Protein AF-A0A443RW90-F1 (afdb_monomer)

Secondary structure (DSSP, 8-state):
-HHHHHHHHHHHHH-TTT-----HHHHHHSHHHHHHHHHHHTT----HHHHHHHHHHHB--TT----TT----BGGGSTTHHHHHS-HHHHHHHHHHHHTT--SPPPS---

pLDDT: mean 83.35, std 16.16, range [32.88, 97.19]

Organism: NCBI:txid299467

InterPro domains:
  IPR000863 Sulfotransferase domain [PF00685] (10-99)
  IPR027417 P-loop containing nucleoside triphosphate hydrolase [G3DSA:3.40.50.300] (1-109)
  IPR027417 P-loop containing nucleoside triphosphate hydrolase [SSF52540] (5-101)
  IPR051135 Gal/GlcNAc/GalNAc Sulfotransferase [PTHR10704] (1-100)

Radius of gyration: 17.75 Å; Cα contacts (8 Å, |Δi|>4): 51; chains: 1; bounding box: 36×41×41 Å

Mean predicted aligned error: 8.23 Å

Sequence (111 aa):
MIEDFETFEEIKKQFPYNIFRVKYEPLALDTENYSRKLFKALNIPFSDEVKTFIKTHTSLENNTKLTPYSTTNNSKKIPSKWMQELTISNISEIQNSCKNYKRIDLPENIY

Foldseek 3Di:
DVVVVVVLVVVCVVVVLPDDDDDLQVCLQPVLVSVVVVCVSVVHDCDPVNVVVCCQAQCDDPPDDDDPPHSRYPSNCPVCVCVVVDDPVVVVVVVVVCVVVPDDDDPPDDD

Solvent-accessible surface area (backbone atoms only — not comparable to full-atom values): 6955 Å² total; per-residue (Å²): 109,67,65,58,49,52,51,47,55,55,51,34,71,79,33,69,84,82,56,79,92,80,60,65,59,64,35,31,68,39,44,69,64,45,48,50,53,48,29,57,72,70,75,42,87,81,48,70,66,56,53,49,50,51,50,69,31,35,61,49,62,95,83,65,85,75,55,99,84,55,84,58,38,46,38,60,56,55,80,58,41,63,74,75,74,48,54,71,69,56,52,51,51,54,53,56,63,52,56,81,64,74,81,72,88,72,84,91,77,82,131

Nearest PDB structures (foldseek):
  2z6v-assembly1_A  TM=4.432E-01  e=7.008E-01  Mycobacterium avium
  3ap3-assembly2_C  TM=5.388E-01  e=3.006E+00  Homo sapiens

Structure (mmCIF, N/CA/C/O backbone):
data_AF-A0A443RW90-F1
#
_entry.id   AF-A0A443RW90-F1
#
loop_
_atom_site.g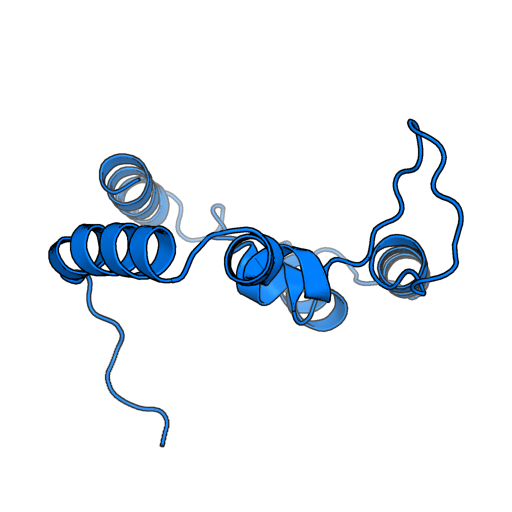roup_PDB
_atom_site.id
_atom_site.type_symbol
_atom_site.label_atom_id
_atom_site.label_alt_id
_atom_site.label_comp_id
_atom_site.label_asym_id
_atom_site.label_entity_id
_atom_site.label_seq_id
_atom_site.pdbx_PDB_ins_code
_atom_site.Cartn_x
_atom_site.Cartn_y
_atom_site.Cartn_z
_atom_site.occupancy
_atom_site.B_iso_or_equiv
_atom_site.auth_seq_id
_atom_site.auth_comp_id
_atom_site.auth_asym_id
_atom_site.auth_atom_id
_atom_site.pdbx_PDB_model_num
ATOM 1 N N . MET A 1 1 ? 8.979 -14.078 2.931 1.00 70.62 1 MET A N 1
ATOM 2 C CA . MET A 1 1 ? 7.623 -13.677 2.489 1.00 70.62 1 MET A CA 1
ATOM 3 C C . MET A 1 1 ? 6.527 -14.631 2.978 1.00 70.62 1 MET A C 1
ATOM 5 O O . MET A 1 1 ? 5.521 -14.107 3.440 1.00 70.62 1 MET A O 1
ATOM 9 N N . ILE A 1 2 ? 6.660 -15.977 2.905 1.00 81.25 2 ILE A N 1
ATOM 10 C CA . ILE A 1 2 ? 5.622 -16.894 3.464 1.00 81.25 2 ILE A CA 1
ATOM 11 C C . ILE A 1 2 ? 5.700 -16.807 4.970 1.00 81.25 2 ILE A C 1
ATOM 13 O O . ILE A 1 2 ? 4.722 -16.465 5.614 1.00 81.25 2 ILE A O 1
ATOM 17 N N . GLU A 1 3 ? 6.905 -17.009 5.488 1.00 86.88 3 GLU A N 1
ATOM 18 C CA . GLU A 1 3 ? 7.207 -16.935 6.911 1.00 86.88 3 GLU A CA 1
ATOM 19 C C . GLU A 1 3 ? 6.778 -15.587 7.506 1.00 86.88 3 GLU A C 1
ATOM 21 O O . GLU A 1 3 ? 6.141 -15.562 8.551 1.00 86.88 3 GLU A O 1
ATOM 26 N N . ASP A 1 4 ? 7.019 -14.463 6.814 1.00 86.81 4 ASP A N 1
ATOM 27 C CA . ASP A 1 4 ? 6.560 -13.136 7.264 1.00 86.81 4 ASP A CA 1
ATOM 28 C C . ASP A 1 4 ? 5.029 -13.041 7.331 1.00 86.81 4 ASP A C 1
ATOM 30 O O . ASP A 1 4 ? 4.475 -12.412 8.231 1.00 86.81 4 ASP A O 1
ATOM 34 N N . PHE A 1 5 ? 4.338 -13.650 6.363 1.00 86.75 5 PHE A N 1
ATOM 35 C CA . PHE A 1 5 ? 2.881 -13.693 6.327 1.00 86.75 5 PHE A CA 1
ATOM 36 C C . PHE A 1 5 ? 2.328 -14.585 7.441 1.00 86.75 5 PHE A C 1
ATOM 38 O O . PHE A 1 5 ? 1.433 -14.161 8.163 1.00 86.75 5 PHE A O 1
ATOM 45 N N . GLU A 1 6 ? 2.872 -15.786 7.614 1.00 90.00 6 GLU A N 1
ATOM 46 C CA . GLU A 1 6 ? 2.486 -16.716 8.678 1.00 90.00 6 GLU A CA 1
ATOM 47 C C . GLU A 1 6 ? 2.724 -16.095 10.054 1.00 90.00 6 GLU A C 1
ATOM 49 O O . GLU A 1 6 ? 1.809 -16.046 10.876 1.00 90.00 6 GLU A O 1
ATOM 54 N N . THR A 1 7 ? 3.901 -15.499 10.251 1.00 92.88 7 THR A N 1
ATOM 55 C CA . THR A 1 7 ? 4.243 -14.740 11.457 1.00 92.88 7 THR A CA 1
ATOM 56 C C . THR A 1 7 ? 3.237 -13.615 11.682 1.00 92.88 7 THR A C 1
ATOM 58 O O . THR A 1 7 ? 2.712 -13.458 12.782 1.00 92.88 7 THR A O 1
ATOM 61 N N . PHE A 1 8 ? 2.895 -12.843 10.646 1.00 91.12 8 PHE A N 1
ATOM 62 C CA . PHE A 1 8 ? 1.873 -11.807 10.761 1.00 91.12 8 PHE A CA 1
ATOM 63 C C . PHE A 1 8 ? 0.521 -12.378 11.217 1.00 91.12 8 PHE A C 1
ATOM 65 O O . PHE A 1 8 ? -0.104 -11.805 12.109 1.00 91.12 8 PHE A O 1
ATOM 72 N N . GLU A 1 9 ? 0.064 -13.488 10.635 1.00 91.81 9 GLU A N 1
ATOM 73 C CA . GLU A 1 9 ? -1.213 -14.114 10.993 1.00 91.81 9 GLU A CA 1
ATOM 74 C C . GLU A 1 9 ? -1.203 -14.644 12.439 1.00 91.81 9 GLU A C 1
ATOM 76 O O . GLU A 1 9 ? -2.200 -14.520 13.153 1.00 91.81 9 GLU A O 1
ATOM 81 N N . GLU A 1 10 ? -0.075 -15.169 12.921 1.00 94.06 10 GLU A N 1
ATOM 82 C CA . GLU A 1 10 ? 0.092 -15.577 14.321 1.00 94.06 10 GLU A CA 1
ATOM 83 C C . GLU A 1 10 ? 0.030 -14.393 15.285 1.00 94.06 10 GLU A C 1
ATOM 85 O O . GLU A 1 10 ? -0.725 -14.423 16.263 1.00 94.06 10 GLU A O 1
ATOM 90 N N . ILE A 1 11 ? 0.768 -13.319 15.000 1.00 94.38 11 ILE A N 1
ATOM 91 C CA . ILE A 1 11 ? 0.765 -12.135 15.860 1.00 94.38 11 ILE A CA 1
ATOM 92 C C . ILE A 1 11 ? -0.618 -11.455 15.801 1.00 94.38 11 ILE A C 1
ATOM 94 O O . ILE A 1 11 ? -1.129 -10.984 16.819 1.00 94.38 11 ILE A O 1
ATOM 98 N N . LYS A 1 12 ? -1.299 -11.473 14.649 1.00 93.31 12 LYS A N 1
ATOM 99 C CA . LYS A 1 12 ? -2.662 -10.941 14.498 1.00 93.31 12 LYS A CA 1
ATOM 100 C C . LYS A 1 12 ? -3.683 -11.675 15.371 1.00 93.31 12 LYS A C 1
ATOM 102 O O . LYS A 1 12 ? -4.586 -11.020 15.891 1.00 93.31 12 LYS A O 1
ATOM 107 N N . LYS A 1 13 ? -3.542 -12.992 15.572 1.00 93.81 13 LYS A N 1
ATOM 108 C CA . LYS A 1 13 ? -4.391 -13.763 16.503 1.00 93.81 13 LYS A CA 1
ATOM 109 C C . LYS A 1 13 ? -4.208 -13.310 17.952 1.00 93.81 13 LYS A C 1
ATOM 111 O O . LYS A 1 13 ? -5.185 -13.250 18.691 1.00 93.81 13 LYS A O 1
ATOM 116 N N . GLN A 1 14 ? -2.980 -12.972 18.344 1.00 95.00 14 GLN A N 1
ATOM 117 C CA . GLN A 1 14 ? -2.664 -12.502 19.698 1.00 95.00 14 GLN A CA 1
ATOM 118 C C . GLN A 1 14 ? -3.077 -11.039 19.917 1.00 95.00 14 GLN A C 1
ATOM 120 O O . GLN A 1 14 ? -3.534 -10.675 20.998 1.00 95.00 14 GLN A O 1
ATOM 125 N N . PHE A 1 15 ? -2.966 -10.206 18.878 1.00 92.62 15 PHE A N 1
ATOM 126 C CA . PHE A 1 15 ? -3.217 -8.765 18.935 1.00 92.62 15 PHE A CA 1
ATOM 127 C C . PHE A 1 15 ? -4.202 -8.315 17.839 1.00 92.62 15 PHE A C 1
ATOM 129 O O . PHE A 1 15 ? -3.835 -7.575 16.916 1.00 92.62 15 PHE A O 1
ATOM 136 N N . PRO A 1 16 ? -5.483 -8.719 17.928 1.00 87.75 16 PRO A N 1
ATOM 137 C CA . PRO A 1 16 ? -6.456 -8.513 16.857 1.00 87.75 16 PRO A CA 1
ATOM 138 C C . PRO A 1 16 ? -6.730 -7.038 16.542 1.00 87.75 16 PRO A C 1
ATOM 140 O O . PRO A 1 16 ? -7.073 -6.724 15.402 1.00 87.75 16 PRO A O 1
ATOM 143 N N . TYR A 1 17 ? -6.527 -6.122 17.491 1.00 87.12 17 TYR A N 1
ATOM 144 C CA . TYR A 1 17 ? -6.823 -4.692 17.323 1.00 87.12 17 TYR A CA 1
ATOM 145 C C . TYR A 1 17 ? -5.584 -3.796 17.205 1.00 87.12 17 TYR A C 1
ATOM 147 O O . TYR A 1 17 ? -5.711 -2.640 16.817 1.00 87.12 17 TYR A O 1
ATOM 155 N N . ASN A 1 18 ? -4.389 -4.315 17.495 1.00 86.88 18 ASN A N 1
ATOM 156 C CA . ASN A 1 18 ? -3.159 -3.514 17.570 1.00 86.88 18 ASN A CA 1
ATOM 157 C C . ASN A 1 18 ? -2.233 -3.735 16.368 1.00 86.88 18 ASN A C 1
ATOM 159 O O . ASN A 1 18 ? -1.164 -3.136 16.290 1.00 86.88 18 ASN A O 1
ATOM 163 N N . ILE A 1 19 ? -2.642 -4.595 15.434 1.00 90.62 19 ILE A N 1
ATOM 164 C CA . ILE A 1 19 ? -1.856 -4.957 14.258 1.00 90.62 19 ILE A CA 1
ATOM 165 C C . ILE A 1 19 ? -2.659 -4.731 12.991 1.00 90.62 19 ILE A C 1
ATOM 167 O O . ILE A 1 19 ? -3.784 -5.217 12.837 1.00 90.62 19 ILE A O 1
ATOM 171 N N . PHE A 1 20 ? -2.038 -4.032 12.046 1.00 88.44 20 PHE A N 1
ATOM 172 C CA . PHE A 1 20 ? -2.643 -3.648 10.781 1.00 88.44 20 PHE A CA 1
ATOM 173 C C . PHE A 1 20 ? -1.776 -4.137 9.630 1.00 88.44 20 PHE A C 1
ATOM 175 O O . PHE A 1 20 ? -0.581 -3.857 9.575 1.00 88.44 20 PHE A O 1
ATOM 182 N N . ARG A 1 21 ? -2.391 -4.847 8.681 1.00 89.56 21 ARG A N 1
ATOM 183 C CA . ARG A 1 21 ? -1.726 -5.213 7.430 1.00 89.56 21 ARG A CA 1
ATOM 184 C C . ARG A 1 21 ? -1.860 -4.068 6.441 1.00 89.56 21 ARG A C 1
ATOM 186 O O . ARG A 1 21 ? -2.975 -3.714 6.051 1.00 89.56 21 ARG A O 1
ATOM 193 N N . VAL A 1 22 ? -0.736 -3.536 5.984 1.00 91.25 22 VAL A N 1
ATOM 194 C CA . VAL A 1 22 ? -0.699 -2.548 4.905 1.00 91.25 22 VAL A CA 1
ATOM 195 C C . VAL A 1 22 ? -0.120 -3.214 3.668 1.00 91.25 22 VAL A C 1
ATOM 197 O O . VAL A 1 22 ? 1.010 -3.688 3.693 1.00 91.25 22 VAL A O 1
ATOM 200 N N . LYS A 1 23 ? -0.908 -3.281 2.591 1.00 90.38 23 LYS A N 1
ATOM 201 C CA . LYS A 1 23 ? -0.421 -3.746 1.290 1.00 90.38 23 LYS A CA 1
ATOM 202 C C . LYS A 1 23 ? 0.065 -2.543 0.493 1.00 90.38 23 LYS A C 1
ATOM 204 O O . LYS A 1 23 ? -0.669 -1.561 0.366 1.00 90.38 23 LYS A O 1
ATOM 209 N N . TYR A 1 24 ? 1.281 -2.630 -0.033 1.00 90.69 24 TYR A N 1
ATOM 210 C CA . TYR A 1 24 ? 1.903 -1.528 -0.757 1.00 90.69 24 TYR A CA 1
ATOM 211 C C . TYR A 1 24 ? 1.141 -1.181 -2.040 1.00 90.69 24 TYR A C 1
ATOM 213 O O . TYR A 1 24 ? 0.873 -0.013 -2.290 1.00 90.69 24 TYR A O 1
ATOM 221 N N . GLU A 1 25 ? 0.730 -2.173 -2.828 1.00 90.50 25 GLU A N 1
ATOM 222 C CA . GLU A 1 25 ? 0.139 -1.954 -4.149 1.00 90.50 25 GLU A CA 1
ATOM 223 C C . GLU A 1 25 ? -1.223 -1.248 -4.066 1.00 90.50 25 GLU A C 1
ATOM 225 O O . GLU A 1 25 ? -1.387 -0.220 -4.724 1.00 90.50 25 GLU A O 1
ATOM 230 N N . PRO A 1 26 ? -2.187 -1.684 -3.226 1.00 91.00 26 PRO A N 1
ATOM 231 C CA . PRO A 1 26 ? -3.435 -0.944 -3.050 1.00 91.00 26 PRO A CA 1
ATOM 232 C C . PRO A 1 26 ? -3.223 0.463 -2.471 1.00 91.00 26 PRO A C 1
ATOM 234 O O . PRO A 1 26 ? -3.914 1.394 -2.880 1.00 91.00 26 PRO A O 1
ATOM 237 N N . LEU A 1 27 ? -2.260 0.639 -1.555 1.00 93.44 27 LEU A N 1
ATOM 238 C CA . LEU A 1 27 ? -1.904 1.953 -1.011 1.00 93.44 27 LEU A CA 1
ATOM 239 C C . LEU A 1 27 ? -1.324 2.873 -2.094 1.00 93.44 27 LEU A C 1
ATOM 241 O O . LEU A 1 27 ? -1.645 4.055 -2.144 1.00 93.44 27 LEU A O 1
ATOM 245 N N . ALA A 1 28 ? -0.473 2.353 -2.970 1.00 92.00 28 ALA A N 1
ATOM 246 C CA . ALA A 1 28 ? 0.151 3.124 -4.034 1.00 92.00 28 ALA A CA 1
ATOM 247 C C . ALA A 1 28 ? -0.844 3.496 -5.151 1.00 92.00 28 ALA A C 1
ATOM 249 O O . ALA A 1 28 ? -0.744 4.584 -5.718 1.00 92.00 28 ALA A O 1
ATOM 250 N N . LEU A 1 29 ? -1.819 2.626 -5.444 1.00 91.50 29 LEU A N 1
ATOM 251 C CA . LEU A 1 29 ? -2.849 2.853 -6.466 1.00 91.50 29 LEU A CA 1
ATOM 252 C C . LEU A 1 29 ? -3.935 3.846 -6.021 1.00 91.50 29 LEU A C 1
ATOM 254 O O . LEU A 1 29 ? -4.381 4.665 -6.829 1.00 91.50 29 LEU A O 1
ATOM 258 N N . ASP A 1 30 ? -4.339 3.803 -4.748 1.00 92.69 30 ASP A N 1
ATOM 259 C CA . ASP A 1 30 ? -5.374 4.674 -4.180 1.00 92.69 30 ASP A CA 1
ATOM 260 C C . ASP A 1 30 ? -4.973 5.200 -2.792 1.00 92.69 30 ASP A C 1
ATOM 262 O O . ASP A 1 30 ? -5.528 4.837 -1.749 1.00 92.69 30 ASP A O 1
ATOM 266 N N . THR A 1 31 ? -3.952 6.058 -2.784 1.00 93.12 31 THR A N 1
ATOM 267 C CA . THR A 1 31 ? -3.291 6.498 -1.552 1.00 93.12 31 THR A CA 1
ATOM 268 C C . THR A 1 31 ? -4.210 7.260 -0.612 1.00 93.12 31 THR A C 1
ATOM 270 O O . THR A 1 31 ? -4.160 7.016 0.592 1.00 93.12 31 THR A O 1
ATOM 273 N N . GLU A 1 32 ? -5.080 8.136 -1.121 1.00 93.69 32 GLU A N 1
ATOM 274 C CA . GLU A 1 32 ? -5.989 8.911 -0.268 1.00 93.69 32 GLU A CA 1
ATOM 275 C C . GLU A 1 32 ? -6.982 7.990 0.451 1.00 93.69 32 GLU A C 1
ATOM 277 O O . GLU A 1 32 ? -7.081 8.029 1.680 1.00 93.69 32 GLU A O 1
ATOM 282 N N . ASN A 1 33 ? -7.691 7.127 -0.285 1.00 95.31 33 ASN A N 1
ATOM 283 C CA . ASN A 1 33 ? -8.714 6.276 0.318 1.00 95.31 33 ASN A CA 1
ATOM 284 C C . ASN A 1 33 ? -8.107 5.197 1.212 1.00 95.31 33 ASN A C 1
ATOM 286 O O . ASN A 1 33 ? -8.661 4.903 2.275 1.00 95.31 33 ASN A O 1
ATOM 290 N N . TYR A 1 34 ? -6.971 4.613 0.820 1.00 95.75 34 TYR A N 1
ATOM 291 C CA . TYR A 1 34 ? -6.286 3.634 1.659 1.00 95.75 34 TYR A CA 1
ATOM 292 C C . TYR A 1 34 ? -5.788 4.279 2.959 1.00 95.75 34 TYR A C 1
ATOM 294 O O . TYR A 1 34 ? -6.022 3.739 4.042 1.00 95.75 34 TYR A O 1
ATOM 302 N N . SER A 1 35 ? -5.188 5.471 2.878 1.00 95.19 35 SER A N 1
ATOM 303 C CA . SER A 1 35 ? -4.743 6.217 4.062 1.00 95.19 35 SER A CA 1
ATOM 304 C C . SER A 1 35 ? -5.916 6.591 4.960 1.00 95.19 35 SER A C 1
ATOM 306 O O . SER A 1 35 ? -5.844 6.395 6.167 1.00 95.19 35 SER A O 1
ATOM 308 N N . ARG A 1 36 ? -7.047 7.026 4.397 1.00 96.25 36 ARG A N 1
ATOM 309 C CA . ARG A 1 36 ? -8.269 7.312 5.162 1.00 96.25 36 ARG A CA 1
ATOM 310 C C . ARG A 1 36 ? -8.763 6.094 5.947 1.00 96.25 36 ARG A C 1
ATOM 312 O O . ARG A 1 36 ? -9.132 6.225 7.113 1.00 96.25 36 ARG A O 1
ATOM 319 N N . LYS A 1 37 ? -8.746 4.904 5.333 1.00 95.19 37 LYS A N 1
ATOM 320 C CA . LYS A 1 37 ? -9.092 3.642 6.011 1.00 95.19 37 LYS A CA 1
ATOM 321 C C . LYS A 1 37 ? -8.110 3.324 7.140 1.00 95.19 37 LYS A C 1
ATOM 323 O O . LYS A 1 37 ? -8.552 2.926 8.213 1.00 95.19 37 LYS A O 1
ATOM 328 N N . LEU A 1 38 ? -6.811 3.531 6.916 1.00 94.62 38 LEU A N 1
ATOM 329 C CA . LEU A 1 38 ? -5.775 3.309 7.927 1.00 94.62 38 LEU A CA 1
ATOM 330 C C . LEU A 1 38 ? -5.912 4.275 9.112 1.00 94.62 38 LEU A C 1
ATOM 332 O O . LEU A 1 38 ? -5.915 3.831 10.253 1.00 94.62 38 LEU A O 1
ATOM 336 N N . PHE A 1 39 ? -6.105 5.569 8.857 1.00 95.94 39 PHE A N 1
ATOM 337 C CA . PHE A 1 39 ? -6.332 6.578 9.897 1.00 95.94 39 PHE A CA 1
ATOM 338 C C . PHE A 1 39 ? -7.559 6.241 10.745 1.00 95.94 39 PHE A C 1
ATOM 340 O O . PHE A 1 39 ? -7.483 6.252 11.971 1.00 95.94 39 PHE A O 1
ATOM 347 N N . LYS A 1 40 ? -8.663 5.837 10.101 1.00 94.50 40 LYS A N 1
ATOM 348 C CA . LYS A 1 40 ? -9.859 5.352 10.801 1.00 94.50 40 LYS A CA 1
ATOM 349 C C . LYS A 1 40 ? -9.554 4.133 11.676 1.00 94.50 40 LYS A C 1
ATOM 351 O O . LYS A 1 40 ? -10.020 4.073 12.807 1.00 94.50 40 LYS A O 1
ATOM 356 N N . ALA A 1 41 ? -8.783 3.175 11.165 1.00 91.31 41 ALA A N 1
ATOM 357 C CA . ALA A 1 41 ? -8.416 1.966 11.898 1.00 91.31 41 ALA A CA 1
ATOM 358 C C . ALA A 1 41 ? -7.511 2.259 13.112 1.00 91.31 41 ALA A C 1
ATOM 360 O O . ALA A 1 41 ? -7.623 1.586 14.131 1.00 91.31 41 ALA A O 1
ATOM 361 N N . LEU A 1 42 ? -6.672 3.293 13.017 1.00 92.69 42 LEU A N 1
ATOM 362 C CA . LEU A 1 42 ? -5.806 3.781 14.095 1.00 92.69 42 LEU A CA 1
ATOM 363 C C . LEU A 1 42 ? -6.503 4.760 15.054 1.00 92.69 42 LEU A C 1
ATOM 365 O O . LEU A 1 42 ? -5.879 5.220 16.005 1.00 92.69 42 LEU A O 1
ATOM 369 N N . ASN A 1 43 ? -7.774 5.092 14.810 1.00 93.50 43 ASN A N 1
ATOM 370 C CA . ASN A 1 43 ? -8.518 6.116 15.545 1.00 93.50 43 ASN A CA 1
ATOM 371 C C . ASN A 1 43 ? -7.831 7.502 15.535 1.00 93.50 43 ASN A C 1
ATOM 373 O O . ASN A 1 43 ? -7.846 8.231 16.526 1.00 93.50 43 ASN A O 1
ATOM 377 N N . ILE A 1 44 ? -7.222 7.862 14.400 1.00 95.25 44 ILE A N 1
ATOM 378 C CA . ILE A 1 44 ? -6.567 9.156 14.168 1.00 95.25 44 ILE A CA 1
ATOM 379 C C . ILE A 1 44 ? -7.444 9.984 13.214 1.00 95.25 44 ILE A C 1
ATOM 381 O O . ILE A 1 44 ? -7.894 9.457 12.190 1.00 95.25 44 ILE A O 1
ATOM 385 N N . PRO A 1 45 ? -7.696 11.277 13.494 1.00 96.75 45 PRO A N 1
ATOM 386 C CA . PRO A 1 45 ? -8.464 12.129 12.592 1.00 96.75 45 PRO A CA 1
ATOM 387 C C . PRO A 1 45 ? -7.740 12.317 11.253 1.00 96.75 45 PRO A C 1
ATOM 389 O O . PRO A 1 45 ? -6.552 12.632 11.204 1.00 96.75 45 PRO A O 1
ATOM 392 N N . PHE A 1 46 ? -8.471 12.146 10.151 1.00 97.12 46 PHE A N 1
ATOM 393 C CA . PHE A 1 46 ? -7.967 12.408 8.803 1.00 97.12 46 PHE A CA 1
ATOM 394 C C . PHE A 1 46 ? -8.322 13.842 8.400 1.00 97.12 46 PHE A C 1
ATOM 396 O O . PHE A 1 46 ? -9.437 14.092 7.938 1.00 97.12 46 PHE A O 1
ATOM 403 N N . SER A 1 47 ? -7.398 14.775 8.626 1.00 97.19 47 SER A N 1
ATOM 404 C CA . SER A 1 47 ? -7.613 16.202 8.374 1.00 97.19 47 SER A CA 1
ATOM 405 C C . SER A 1 47 ? -7.390 16.597 6.908 1.00 97.19 47 SER A C 1
ATOM 407 O O . SER A 1 47 ? -6.848 15.829 6.102 1.00 97.19 47 SER A O 1
ATOM 409 N N . ASP A 1 48 ? -7.791 17.817 6.553 1.00 96.94 48 ASP A N 1
ATOM 410 C CA . ASP A 1 48 ? -7.586 18.360 5.208 1.00 96.94 48 ASP A CA 1
ATOM 411 C C . ASP A 1 48 ? -6.104 18.630 4.905 1.00 96.94 48 ASP A C 1
ATOM 413 O O . ASP A 1 48 ? -5.671 18.503 3.755 1.00 96.94 48 ASP A O 1
ATOM 417 N N . GLU A 1 49 ? -5.288 18.912 5.924 1.00 96.00 49 GLU A N 1
ATOM 418 C CA . GLU A 1 49 ? -3.834 19.036 5.792 1.00 96.00 49 GLU A CA 1
ATOM 419 C C . GLU A 1 49 ? -3.211 17.692 5.409 1.00 96.00 49 GLU A C 1
ATOM 421 O O . GLU A 1 49 ? -2.386 17.636 4.497 1.00 96.00 49 GLU A O 1
ATOM 426 N N . VAL A 1 50 ? -3.654 16.593 6.034 1.00 95.31 50 VAL A N 1
ATOM 427 C CA . VAL A 1 50 ? -3.210 15.232 5.687 1.00 95.31 50 VAL A CA 1
ATOM 428 C C . VAL A 1 50 ? -3.606 14.893 4.253 1.00 95.31 50 VAL A C 1
ATOM 430 O O . VAL A 1 50 ? -2.779 14.406 3.479 1.00 95.31 50 VAL A O 1
ATOM 433 N N . LYS A 1 51 ? -4.853 15.189 3.867 1.00 94.88 51 LYS A N 1
ATOM 434 C CA . LYS A 1 51 ? -5.325 15.002 2.489 1.00 94.88 51 LYS A CA 1
ATOM 435 C C . LYS A 1 51 ? -4.450 15.761 1.492 1.00 94.88 51 LYS A C 1
ATOM 437 O O . LYS A 1 51 ? -4.020 15.200 0.481 1.00 94.88 51 LYS A O 1
ATOM 442 N N . THR A 1 52 ? -4.178 17.028 1.786 1.00 93.50 52 THR A N 1
ATOM 443 C CA . THR A 1 52 ? -3.361 17.902 0.941 1.00 93.50 52 THR A CA 1
ATOM 444 C C . THR A 1 52 ? -1.936 17.376 0.837 1.00 93.50 52 THR A C 1
ATOM 446 O O . THR A 1 52 ? -1.414 17.275 -0.270 1.00 93.50 52 THR A O 1
ATOM 449 N N . PHE A 1 53 ? -1.335 16.973 1.957 1.00 91.94 53 PHE A N 1
ATOM 450 C CA . PHE A 1 53 ? 0.005 16.397 2.001 1.00 91.94 53 PHE A CA 1
ATOM 451 C C . PHE A 1 53 ? 0.112 15.130 1.148 1.00 91.94 53 PHE A C 1
ATOM 453 O O . PHE A 1 53 ? 0.990 15.039 0.290 1.00 91.94 53 PHE A O 1
ATOM 460 N N . ILE A 1 54 ? -0.818 14.183 1.318 1.00 92.25 54 ILE A N 1
ATOM 461 C CA . ILE A 1 54 ? -0.856 12.953 0.515 1.00 92.25 54 ILE A CA 1
ATOM 462 C C . ILE A 1 54 ? -0.934 13.302 -0.970 1.00 92.25 54 ILE A C 1
ATOM 464 O O . ILE A 1 54 ? -0.146 12.788 -1.763 1.00 92.25 54 ILE A O 1
ATOM 468 N N . LYS A 1 55 ? -1.842 14.201 -1.359 1.00 89.88 55 LYS A N 1
ATOM 469 C CA . LYS A 1 55 ? -2.019 14.584 -2.762 1.00 89.88 55 LYS A CA 1
ATOM 470 C C . LYS A 1 55 ? -0.751 15.212 -3.350 1.00 89.88 55 LYS A C 1
ATOM 472 O O . LYS A 1 55 ? -0.329 14.809 -4.431 1.00 89.88 55 LYS A O 1
ATOM 477 N N . THR A 1 56 ? -0.131 16.160 -2.648 1.00 88.69 56 THR A N 1
ATOM 478 C CA . THR A 1 56 ? 1.053 16.885 -3.142 1.00 88.69 56 THR A CA 1
ATOM 479 C C . THR A 1 56 ? 2.314 16.023 -3.184 1.00 88.69 56 THR A C 1
ATOM 481 O O . THR A 1 56 ? 3.176 16.270 -4.022 1.00 88.69 56 THR A O 1
ATOM 484 N N . HIS A 1 57 ? 2.412 14.987 -2.344 1.00 88.75 57 HIS A N 1
ATOM 485 C CA . HIS A 1 57 ? 3.615 14.155 -2.245 1.00 88.75 57 HIS A CA 1
ATOM 486 C C . HIS A 1 57 ? 3.522 12.802 -2.957 1.00 88.75 57 HIS A C 1
ATOM 488 O O . HIS A 1 57 ? 4.550 12.156 -3.137 1.00 88.75 57 HIS A O 1
ATOM 494 N N . THR A 1 58 ? 2.338 12.359 -3.392 1.00 89.19 58 THR A N 1
ATOM 495 C CA . THR A 1 58 ? 2.171 11.026 -4.021 1.00 89.19 58 THR A CA 1
ATOM 496 C C . THR A 1 58 ? 1.642 11.052 -5.452 1.00 89.19 58 THR A C 1
ATOM 498 O O . THR A 1 58 ? 1.614 10.016 -6.120 1.00 89.19 58 THR A O 1
ATOM 501 N N . SER A 1 59 ? 1.243 12.229 -5.943 1.00 84.12 59 SER A N 1
ATOM 502 C CA . SER A 1 59 ? 0.678 12.424 -7.284 1.00 84.12 59 SER A CA 1
ATOM 503 C C . SER A 1 59 ? 1.514 13.379 -8.139 1.00 84.12 59 SER A C 1
ATOM 505 O O . SER A 1 59 ? 0.963 14.266 -8.785 1.00 84.12 59 SER A O 1
ATOM 507 N N . LEU A 1 60 ? 2.841 13.215 -8.149 1.00 80.25 60 LEU A N 1
ATOM 508 C CA . LEU A 1 60 ? 3.697 14.011 -9.033 1.00 80.25 60 LEU A CA 1
ATOM 509 C C . LEU A 1 60 ? 3.338 13.837 -10.509 1.00 80.25 60 LEU A C 1
ATOM 511 O O . LEU A 1 60 ? 3.137 12.722 -11.007 1.00 80.25 60 LEU A O 1
ATOM 515 N N . GLU A 1 61 ? 3.362 14.955 -11.222 1.00 71.31 61 GLU A N 1
ATOM 516 C CA . GLU A 1 61 ? 3.283 14.976 -12.673 1.00 71.31 61 GLU A CA 1
ATOM 517 C C . GLU A 1 61 ? 4.611 14.530 -13.299 1.00 71.31 61 GLU A C 1
ATOM 519 O O . GLU A 1 61 ? 5.689 14.669 -12.723 1.00 71.31 61 GLU A O 1
ATOM 524 N N . ASN A 1 62 ? 4.544 13.994 -14.518 1.00 60.88 62 ASN A N 1
ATOM 525 C CA . ASN A 1 62 ? 5.690 13.353 -15.179 1.00 60.88 62 ASN A CA 1
ATOM 526 C C . ASN A 1 62 ? 6.864 14.301 -15.473 1.00 60.88 62 ASN A C 1
ATOM 528 O O . ASN A 1 62 ? 7.966 13.831 -15.735 1.00 60.88 62 ASN A O 1
ATOM 532 N N . ASN A 1 63 ? 6.630 15.614 -15.438 1.00 61.34 63 ASN A N 1
ATOM 533 C CA . ASN A 1 63 ? 7.602 16.635 -15.825 1.00 61.34 63 ASN A CA 1
ATOM 534 C C . ASN A 1 63 ? 8.241 17.343 -14.620 1.00 61.34 63 ASN A C 1
ATOM 536 O O . ASN A 1 63 ? 9.003 18.295 -14.796 1.00 61.34 63 ASN A O 1
ATOM 540 N N . THR A 1 64 ? 7.942 16.914 -13.390 1.00 67.31 64 THR A N 1
ATOM 541 C CA . THR A 1 64 ? 8.541 17.512 -12.197 1.00 67.31 64 THR A CA 1
ATOM 542 C C . THR A 1 64 ? 9.968 16.992 -12.015 1.00 67.31 64 THR A C 1
ATOM 544 O O . THR A 1 64 ? 10.184 15.801 -11.801 1.00 67.31 64 THR A O 1
ATOM 547 N N . LYS A 1 65 ? 10.965 17.886 -12.089 1.00 64.88 65 LYS A N 1
ATOM 548 C CA . LYS A 1 65 ? 12.358 17.544 -11.765 1.00 64.88 65 LYS A CA 1
ATOM 549 C C . LYS A 1 65 ? 12.464 17.210 -10.280 1.00 64.88 65 LYS A C 1
ATOM 551 O O . LYS A 1 65 ? 12.375 18.093 -9.431 1.00 64.88 65 LYS A O 1
ATOM 556 N N . LEU A 1 66 ? 12.674 15.934 -9.989 1.00 69.06 66 LEU A N 1
ATOM 557 C CA . LEU A 1 66 ? 12.977 15.460 -8.649 1.00 69.06 66 LEU A CA 1
ATOM 558 C C . LEU A 1 66 ? 14.424 15.800 -8.297 1.00 69.06 66 LEU A C 1
ATOM 560 O O . LEU A 1 66 ? 15.347 15.494 -9.052 1.00 69.06 66 LEU A O 1
ATOM 564 N N . THR A 1 67 ? 14.623 16.421 -7.140 1.00 75.25 67 THR A N 1
ATOM 565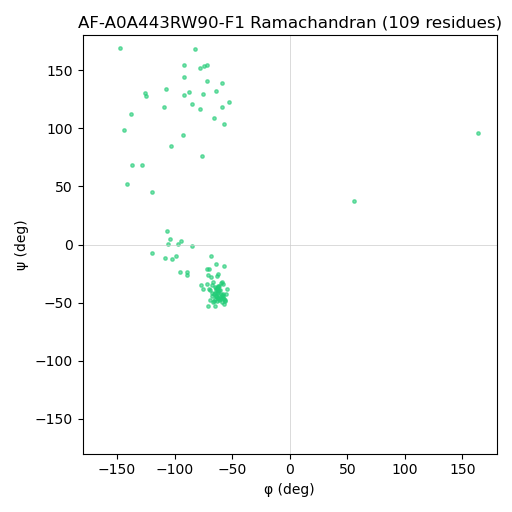 C CA . THR A 1 67 ? 15.943 16.451 -6.511 1.00 75.25 67 THR A CA 1
ATOM 566 C C . THR A 1 67 ? 16.192 15.096 -5.834 1.00 75.25 67 THR A C 1
ATOM 568 O O . THR A 1 67 ? 15.231 14.452 -5.403 1.00 75.25 67 THR A O 1
ATOM 571 N N . PRO A 1 68 ? 17.453 14.645 -5.688 1.00 74.69 68 PRO A N 1
ATOM 572 C CA . PRO A 1 68 ? 17.774 13.375 -5.022 1.00 74.69 68 PRO A CA 1
ATOM 573 C C . PRO A 1 68 ? 17.250 13.258 -3.581 1.00 74.69 68 PRO A C 1
ATOM 575 O O . PRO A 1 68 ? 17.149 12.158 -3.052 1.00 74.69 68 PRO A O 1
ATOM 578 N N . TYR A 1 69 ? 16.915 14.389 -2.956 1.00 77.94 69 TYR A N 1
ATOM 579 C CA . TYR A 1 69 ? 16.438 14.491 -1.575 1.00 77.94 69 TYR A CA 1
ATOM 580 C C . TYR A 1 69 ? 14.938 14.800 -1.477 1.00 77.94 69 TYR A C 1
ATOM 582 O O . TYR A 1 69 ? 14.451 15.178 -0.413 1.00 77.94 69 TYR A O 1
ATOM 590 N N . SER A 1 70 ? 14.203 14.697 -2.585 1.00 77.19 70 SER A N 1
ATOM 591 C CA . SER A 1 70 ? 12.765 14.944 -2.592 1.00 77.19 70 SER A CA 1
ATOM 592 C C . SER A 1 70 ? 12.000 13.816 -1.899 1.00 77.19 70 SER A C 1
ATOM 594 O O . SER A 1 70 ? 12.290 12.638 -2.094 1.00 77.19 70 SER A O 1
ATOM 596 N N . THR A 1 71 ? 10.967 14.176 -1.140 1.00 74.19 71 THR A N 1
ATOM 597 C CA . THR A 1 71 ? 10.001 13.239 -0.541 1.00 74.19 71 THR A CA 1
ATOM 598 C C . THR A 1 71 ? 8.755 13.043 -1.408 1.00 74.19 71 THR A C 1
ATOM 600 O O . THR A 1 71 ? 7.826 12.341 -1.010 1.00 74.19 71 THR A O 1
ATOM 603 N N . THR A 1 72 ? 8.709 13.668 -2.586 1.00 80.94 72 THR A N 1
ATOM 604 C CA . THR A 1 72 ? 7.586 13.570 -3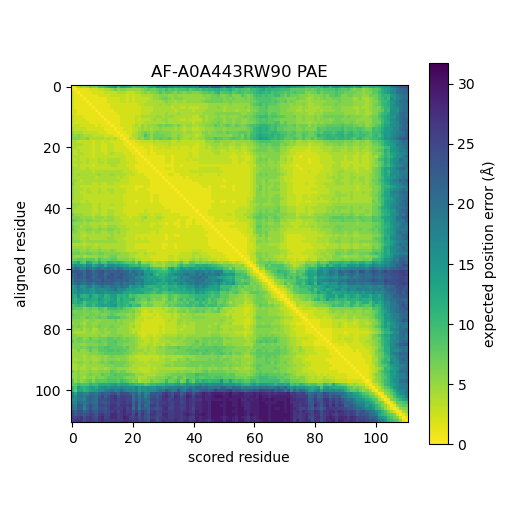.522 1.00 80.94 72 THR A CA 1
ATOM 605 C C . THR A 1 72 ? 7.796 12.425 -4.523 1.00 80.94 72 THR A C 1
ATOM 607 O O . THR A 1 72 ? 8.916 12.159 -4.956 1.00 80.94 72 THR A O 1
ATOM 610 N N . ASN A 1 73 ? 6.721 11.732 -4.909 1.00 79.81 73 ASN A N 1
ATOM 611 C CA . ASN A 1 73 ? 6.746 10.636 -5.884 1.00 79.81 73 ASN A CA 1
ATOM 612 C C . ASN A 1 73 ? 5.433 10.569 -6.700 1.00 79.81 73 ASN A C 1
ATOM 614 O O . ASN A 1 73 ? 4.445 11.223 -6.368 1.00 79.81 73 ASN A O 1
ATOM 618 N N . ASN A 1 74 ? 5.407 9.768 -7.768 1.00 85.62 74 ASN A N 1
ATOM 619 C CA . ASN A 1 74 ? 4.184 9.311 -8.429 1.00 85.62 74 ASN A CA 1
ATOM 620 C C . ASN A 1 74 ? 3.912 7.854 -8.033 1.00 85.62 74 ASN A C 1
ATOM 622 O O . ASN A 1 74 ? 4.291 6.916 -8.740 1.00 85.62 74 ASN A O 1
ATOM 626 N N . SER A 1 75 ? 3.256 7.670 -6.887 1.00 86.00 75 SER A N 1
ATOM 627 C CA . SER A 1 75 ? 3.073 6.352 -6.274 1.00 86.00 75 SER A CA 1
ATOM 628 C C . SER A 1 75 ? 2.322 5.377 -7.180 1.00 86.00 75 SER A C 1
ATOM 630 O O . SER A 1 75 ? 2.661 4.200 -7.207 1.00 86.00 75 SER A O 1
ATOM 632 N N . LYS A 1 76 ? 1.379 5.851 -8.003 1.00 87.56 76 LYS A N 1
ATOM 633 C CA . LYS A 1 76 ? 0.554 4.990 -8.871 1.00 87.56 76 LYS A CA 1
ATOM 634 C C . LYS A 1 76 ? 1.354 4.233 -9.931 1.00 87.56 76 LYS A C 1
ATOM 636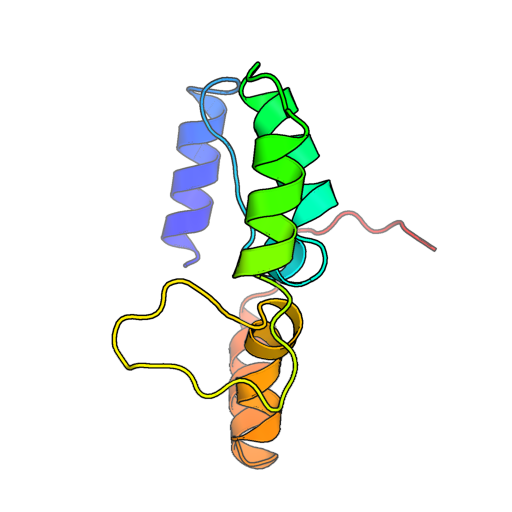 O O . LYS A 1 76 ? 0.920 3.175 -10.373 1.00 87.56 76 LYS A O 1
ATOM 641 N N . LYS A 1 77 ? 2.501 4.767 -10.360 1.00 86.00 77 LYS A N 1
ATOM 642 C CA . LYS A 1 77 ? 3.311 4.182 -11.442 1.00 86.00 77 LYS A CA 1
ATOM 643 C C . LYS A 1 77 ? 4.334 3.160 -10.963 1.00 86.00 77 LYS A C 1
ATOM 645 O O . LYS A 1 77 ? 4.763 2.319 -11.748 1.00 86.00 77 LYS A O 1
ATOM 650 N N . ILE A 1 78 ? 4.740 3.242 -9.699 1.00 88.00 78 ILE A N 1
ATOM 651 C CA . ILE A 1 78 ? 5.835 2.432 -9.157 1.00 88.00 78 ILE A CA 1
ATOM 652 C C . ILE A 1 78 ? 5.496 0.932 -9.091 1.00 88.00 78 ILE A C 1
ATOM 654 O O . ILE A 1 78 ? 6.331 0.147 -9.540 1.00 88.00 78 ILE A O 1
ATOM 658 N N . PRO A 1 79 ? 4.298 0.495 -8.639 1.00 89.62 79 PRO A N 1
A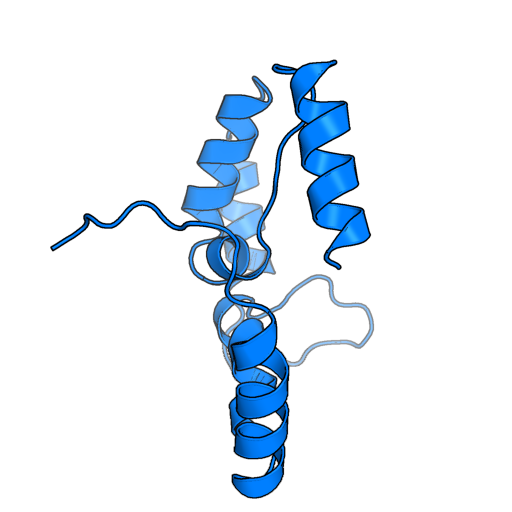TOM 659 C CA . PRO A 1 79 ? 3.992 -0.931 -8.490 1.00 89.62 79 PRO A CA 1
ATOM 660 C C . PRO A 1 79 ? 4.132 -1.746 -9.781 1.00 89.62 79 PRO A C 1
ATOM 662 O O . PRO A 1 79 ? 4.540 -2.902 -9.743 1.00 89.62 79 PRO A O 1
ATOM 665 N N . SER A 1 80 ? 3.816 -1.148 -10.932 1.00 87.94 80 SER A N 1
ATOM 666 C CA . SER A 1 80 ? 3.901 -1.799 -12.244 1.00 87.94 80 SER A CA 1
ATOM 667 C C . SER A 1 80 ? 5.193 -1.488 -13.004 1.00 87.94 80 SER A C 1
ATOM 669 O O . SER A 1 80 ? 5.355 -1.951 -14.131 1.00 87.94 80 SER A O 1
ATOM 671 N N . LYS A 1 81 ? 6.104 -0.686 -12.438 1.00 89.88 81 LYS A N 1
ATOM 672 C CA . LYS A 1 81 ? 7.291 -0.182 -13.146 1.00 89.88 81 LYS A CA 1
ATOM 673 C C . LYS A 1 81 ? 8.209 -1.310 -13.622 1.00 89.88 81 LYS A C 1
ATOM 675 O O . LYS A 1 81 ? 8.669 -1.286 -14.757 1.00 89.88 81 LYS A O 1
ATOM 680 N N . TRP A 1 82 ? 8.382 -2.346 -12.805 1.00 91.38 82 TRP A N 1
ATOM 681 C CA . TRP A 1 82 ? 9.192 -3.514 -13.159 1.00 91.38 82 TRP A CA 1
ATOM 682 C C . TRP A 1 82 ? 8.696 -4.223 -14.432 1.00 91.38 82 TRP A C 1
ATOM 684 O O . TRP A 1 82 ? 9.504 -4.725 -15.206 1.00 91.38 82 TRP A O 1
ATOM 694 N N . MET A 1 83 ? 7.384 -4.215 -14.703 1.00 88.62 83 MET A N 1
ATOM 695 C CA . MET A 1 83 ? 6.823 -4.814 -15.922 1.00 88.62 83 MET A CA 1
ATOM 696 C C . MET A 1 83 ? 7.178 -4.022 -17.186 1.00 88.62 83 MET A C 1
ATOM 698 O O . MET A 1 83 ? 7.094 -4.559 -18.284 1.00 88.62 83 MET A O 1
ATOM 702 N N . GLN A 1 84 ? 7.536 -2.744 -17.044 1.00 89.06 84 GLN A N 1
ATOM 703 C CA . GLN A 1 84 ? 7.948 -1.882 -18.155 1.00 89.06 84 GLN A CA 1
ATOM 704 C C . GLN A 1 84 ? 9.459 -1.956 -18.402 1.00 89.06 84 GLN A C 1
ATOM 706 O O . GLN A 1 84 ? 9.907 -1.697 -19.514 1.00 89.06 84 GLN A O 1
ATOM 711 N N . GLU A 1 85 ? 10.240 -2.291 -17.371 1.00 92.44 85 GLU A N 1
ATOM 712 C CA . GLU A 1 85 ? 11.707 -2.304 -17.421 1.00 92.44 85 GLU A CA 1
ATOM 713 C C . GLU A 1 85 ? 12.293 -3.688 -17.731 1.00 92.44 85 GLU A C 1
ATOM 715 O O . GLU A 1 85 ? 13.409 -3.782 -18.240 1.00 92.44 85 GLU A O 1
ATOM 7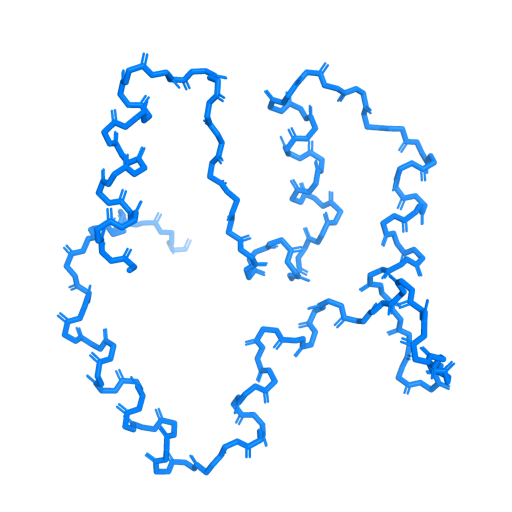20 N N . LEU A 1 86 ? 11.559 -4.767 -17.446 1.00 92.75 86 LEU A N 1
ATOM 721 C CA . LEU A 1 86 ? 12.015 -6.131 -17.700 1.00 92.75 86 LEU A CA 1
ATOM 722 C C . LEU A 1 86 ? 11.594 -6.655 -19.075 1.00 92.75 86 LEU A C 1
ATOM 724 O O . LEU A 1 86 ? 10.568 -6.282 -19.642 1.00 92.75 86 LEU A O 1
ATOM 728 N N . THR A 1 87 ? 12.375 -7.605 -19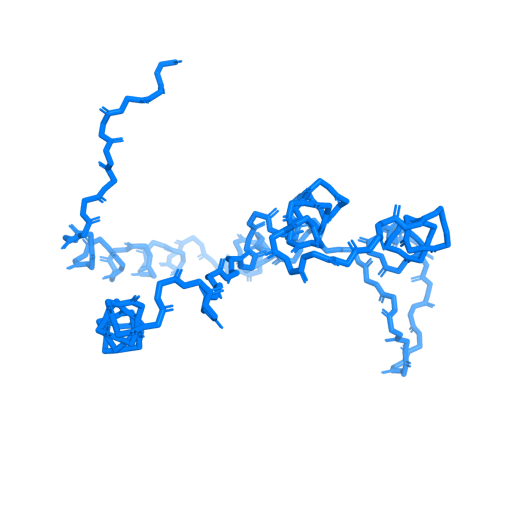.591 1.00 95.00 87 THR A N 1
ATOM 729 C CA . THR A 1 87 ? 12.013 -8.345 -20.805 1.00 95.00 87 THR A CA 1
ATOM 730 C C . THR A 1 87 ? 10.861 -9.316 -20.537 1.00 95.00 87 THR A C 1
ATOM 732 O O . THR A 1 87 ? 10.706 -9.830 -19.429 1.00 95.00 87 THR A O 1
ATOM 735 N N . ILE A 1 88 ? 10.096 -9.654 -21.580 1.00 92.50 88 ILE A N 1
ATOM 736 C CA . ILE A 1 88 ? 8.976 -10.610 -21.496 1.00 92.50 88 ILE A CA 1
ATOM 737 C C . ILE A 1 88 ? 9.425 -11.960 -20.910 1.00 92.50 88 ILE A C 1
ATOM 739 O O . ILE A 1 88 ? 8.712 -12.541 -20.096 1.00 92.50 88 ILE A O 1
ATOM 743 N N . SER A 1 89 ? 10.626 -12.433 -21.266 1.00 93.75 89 SER A N 1
ATOM 744 C CA . SER A 1 89 ? 11.189 -13.675 -20.720 1.00 93.75 89 SER A CA 1
ATOM 745 C C . SER A 1 89 ? 11.370 -13.601 -19.203 1.00 93.75 89 SER A C 1
ATOM 747 O O . SER A 1 89 ? 10.969 -14.518 -18.494 1.00 93.75 89 SER A O 1
ATOM 749 N N . ASN A 1 90 ? 11.919 -12.488 -18.703 1.00 92.69 90 ASN A N 1
ATOM 750 C CA . ASN A 1 90 ? 12.137 -12.278 -17.269 1.00 92.69 90 ASN A CA 1
ATOM 751 C C . ASN A 1 90 ? 10.799 -12.154 -16.527 1.00 92.69 90 ASN A C 1
ATOM 753 O O . ASN A 1 90 ? 10.613 -12.748 -15.468 1.00 92.69 90 ASN A O 1
ATOM 757 N N . ILE A 1 91 ? 9.831 -11.437 -17.108 1.00 91.06 91 ILE A N 1
ATOM 758 C CA . ILE A 1 91 ? 8.477 -11.330 -16.549 1.00 91.06 91 ILE A CA 1
ATOM 759 C C . ILE A 1 91 ? 7.831 -12.717 -16.441 1.00 91.06 91 ILE A C 1
ATOM 761 O O . ILE A 1 91 ? 7.275 -13.050 -15.395 1.00 91.06 91 ILE A O 1
ATOM 765 N N . SER A 1 92 ? 7.927 -13.541 -17.489 1.00 89.94 92 SER A N 1
ATOM 766 C CA . SER A 1 92 ? 7.361 -14.893 -17.486 1.00 89.94 92 SER A CA 1
ATOM 767 C C . SER A 1 92 ? 8.029 -15.797 -16.453 1.00 89.94 92 SER A C 1
ATOM 769 O O . SER A 1 92 ? 7.343 -16.600 -15.823 1.00 89.94 92 SER A O 1
ATOM 771 N N . GLU A 1 93 ? 9.345 -15.695 -16.278 1.00 91.62 93 GLU A N 1
ATOM 772 C CA . GLU A 1 93 ? 10.089 -16.466 -15.281 1.00 91.62 93 GLU A CA 1
ATOM 773 C C . GLU A 1 93 ? 9.643 -16.109 -13.858 1.00 91.62 93 GLU A C 1
ATOM 775 O O . GLU A 1 93 ? 9.261 -16.995 -13.089 1.00 91.62 93 GLU A O 1
ATOM 780 N N . ILE A 1 94 ? 9.573 -14.809 -13.546 1.00 88.94 94 ILE A N 1
ATOM 781 C CA . ILE A 1 94 ? 9.072 -14.303 -12.261 1.00 88.94 94 ILE A CA 1
ATOM 782 C C . ILE A 1 94 ? 7.643 -14.800 -12.017 1.00 88.94 94 ILE A C 1
ATOM 784 O O . ILE A 1 94 ? 7.354 -15.389 -10.977 1.00 88.94 94 ILE A O 1
ATOM 788 N N . GLN A 1 95 ? 6.742 -14.621 -12.989 1.00 87.31 95 GLN A N 1
ATOM 789 C CA . GLN A 1 95 ? 5.347 -15.047 -12.858 1.00 87.31 95 GLN A CA 1
ATOM 790 C C . GLN A 1 95 ? 5.213 -16.560 -12.653 1.00 87.31 95 GLN A C 1
ATOM 792 O O . GLN A 1 95 ? 4.378 -16.993 -11.858 1.00 87.31 95 GLN A O 1
ATOM 797 N N . ASN A 1 96 ? 6.019 -17.370 -13.343 1.00 88.25 96 ASN A N 1
ATOM 798 C CA . ASN A 1 96 ? 6.001 -18.823 -13.190 1.00 88.25 96 ASN A CA 1
ATOM 799 C C . ASN A 1 96 ? 6.537 -19.262 -11.823 1.00 88.25 96 ASN A C 1
ATOM 801 O O . ASN A 1 96 ? 5.932 -20.133 -11.202 1.00 88.25 96 ASN A O 1
ATOM 805 N N . SER A 1 97 ? 7.589 -18.617 -11.315 1.00 86.19 97 SER A N 1
ATOM 806 C CA . SER A 1 97 ? 8.079 -18.844 -9.951 1.00 86.19 97 SER A CA 1
ATOM 807 C C . SER A 1 97 ? 6.998 -18.524 -8.905 1.00 86.19 97 SER A C 1
ATOM 809 O O . SER A 1 97 ? 6.729 -19.321 -8.005 1.00 86.19 97 SER A O 1
ATOM 811 N N . CYS A 1 98 ? 6.268 -17.417 -9.085 1.00 80.94 98 CYS A N 1
ATOM 812 C CA . CYS A 1 98 ? 5.193 -17.0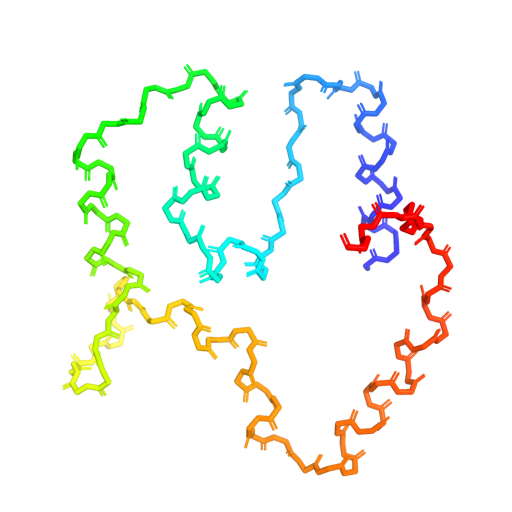10 -8.177 1.00 80.94 98 CYS A CA 1
ATOM 813 C C . CYS A 1 98 ? 3.918 -17.872 -8.262 1.00 80.94 98 CYS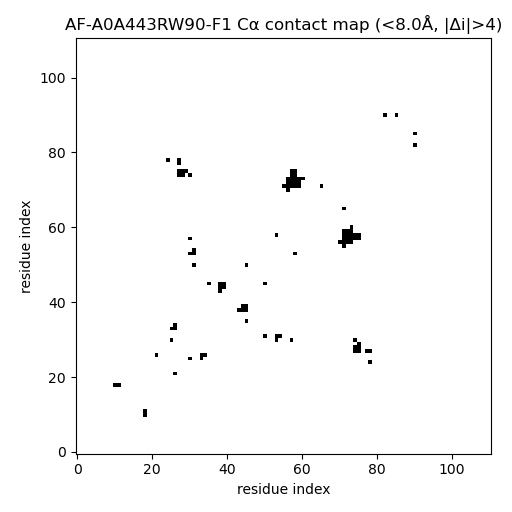 A C 1
ATOM 815 O O . CYS A 1 98 ? 3.137 -17.882 -7.310 1.00 80.94 98 CYS A O 1
ATOM 817 N N . LYS A 1 99 ? 3.666 -18.609 -9.356 1.00 75.62 99 LYS A N 1
ATOM 818 C CA . LYS A 1 99 ? 2.494 -19.509 -9.453 1.00 75.62 99 LYS A CA 1
ATOM 819 C C . LYS A 1 99 ? 2.525 -20.605 -8.390 1.00 75.62 99 LYS A C 1
ATOM 821 O O . LYS A 1 99 ? 1.481 -20.920 -7.826 1.00 75.62 99 LYS A O 1
ATOM 826 N N . ASN A 1 100 ? 3.713 -21.108 -8.063 1.00 60.34 100 ASN A N 1
ATOM 827 C CA . ASN A 1 100 ? 3.906 -22.147 -7.047 1.00 60.34 100 ASN A CA 1
ATOM 828 C C . ASN A 1 100 ? 3.621 -21.657 -5.618 1.00 60.34 100 ASN A C 1
ATOM 830 O O . ASN A 1 100 ? 3.542 -22.454 -4.690 1.00 60.34 100 ASN A O 1
ATOM 834 N N . TYR A 1 101 ? 3.442 -20.347 -5.449 1.00 58.78 101 TYR A N 1
ATOM 835 C CA . TYR A 1 101 ? 3.206 -19.683 -4.174 1.00 58.78 101 TYR A CA 1
ATOM 836 C C . TYR A 1 101 ? 1.714 -19.387 -3.921 1.00 58.78 101 TYR A C 1
ATOM 838 O O . TYR A 1 101 ? 1.317 -19.016 -2.817 1.00 58.78 101 TYR A O 1
ATOM 846 N N . LYS A 1 102 ? 0.843 -19.564 -4.928 1.00 52.97 102 LYS A N 1
ATOM 847 C CA . LYS A 1 102 ? -0.613 -19.427 -4.769 1.00 52.97 102 LYS A CA 1
ATOM 848 C C . LYS A 1 102 ? -1.201 -20.649 -4.057 1.00 52.97 102 LYS A C 1
ATOM 850 O O . LYS A 1 102 ? -1.840 -21.494 -4.676 1.00 52.97 102 LYS A O 1
ATOM 855 N N . ARG A 1 103 ? -1.020 -20.722 -2.740 1.00 41.91 103 ARG A N 1
ATOM 856 C CA . ARG A 1 103 ? -1.827 -21.576 -1.858 1.00 41.91 103 ARG A CA 1
ATOM 857 C C . ARG A 1 103 ? -2.122 -20.871 -0.539 1.00 41.91 103 ARG A C 1
ATOM 859 O O . ARG A 1 103 ? -1.835 -21.392 0.526 1.00 41.91 103 ARG A O 1
ATOM 866 N N . ILE A 1 104 ? -2.651 -19.654 -0.630 1.00 40.97 104 ILE A N 1
ATOM 867 C CA . ILE A 1 104 ? -3.297 -18.970 0.492 1.00 40.97 104 ILE A CA 1
ATOM 868 C C . ILE A 1 104 ? -4.544 -18.304 -0.085 1.00 40.97 104 ILE A C 1
ATOM 870 O O . ILE A 1 104 ? -4.448 -17.431 -0.951 1.00 40.97 104 ILE A O 1
ATOM 874 N N . ASP A 1 105 ? -5.696 -18.813 0.334 1.00 42.59 105 ASP A N 1
ATOM 875 C CA . ASP A 1 105 ? -7.019 -18.549 -0.214 1.00 42.59 105 ASP A CA 1
ATOM 876 C C . ASP A 1 105 ? -7.342 -17.049 -0.300 1.00 42.59 105 ASP A C 1
ATOM 878 O O . ASP A 1 105 ? -7.349 -16.320 0.695 1.00 42.59 105 ASP A O 1
ATOM 882 N N . LEU A 1 106 ? -7.661 -16.581 -1.508 1.00 37.41 106 LEU A N 1
ATOM 883 C CA . LEU A 1 106 ? -8.537 -15.425 -1.667 1.00 37.41 106 LEU A CA 1
ATOM 884 C C . LEU A 1 106 ? -9.965 -15.976 -1.679 1.00 37.41 106 LEU A C 1
ATOM 886 O O . LEU A 1 106 ? -10.209 -16.919 -2.432 1.00 37.41 106 LEU A O 1
ATOM 890 N N . PRO A 1 107 ? -10.910 -15.423 -0.898 1.00 35.00 107 PRO A N 1
ATOM 891 C CA . PRO A 1 107 ? -12.304 -15.793 -1.054 1.00 35.00 107 PRO A CA 1
ATOM 892 C C . PRO A 1 107 ? -12.729 -15.478 -2.490 1.00 35.00 107 PRO A C 1
ATOM 894 O O . PRO A 1 107 ? -12.665 -14.330 -2.939 1.00 35.00 107 PRO A O 1
ATOM 897 N N . GLU A 1 108 ? -13.128 -16.522 -3.210 1.00 37.69 108 GLU A N 1
ATOM 898 C CA . GLU A 1 108 ? -13.910 -16.416 -4.431 1.00 37.69 108 GLU A CA 1
ATOM 899 C C . GLU A 1 108 ? -15.185 -15.646 -4.093 1.00 37.69 108 GLU A C 1
ATOM 901 O O . GLU A 1 108 ? -16.055 -16.172 -3.406 1.00 37.69 108 GLU A O 1
ATOM 906 N N . ASN A 1 109 ? -15.239 -14.369 -4.477 1.00 38.66 109 ASN A N 1
ATOM 907 C CA . ASN A 1 109 ? -16.440 -13.644 -4.903 1.00 38.66 109 ASN A CA 1
ATOM 908 C C . ASN A 1 109 ? -16.178 -12.142 -4.876 1.00 38.66 109 ASN A C 1
ATOM 910 O O . ASN A 1 109 ? -16.376 -11.511 -3.842 1.00 38.66 109 ASN A O 1
ATOM 914 N N . ILE A 1 110 ? -15.825 -11.574 -6.029 1.00 32.88 110 ILE A N 1
ATOM 915 C CA . ILE A 1 110 ? -16.423 -10.321 -6.505 1.00 32.88 110 ILE A CA 1
ATOM 916 C C . ILE A 1 110 ? -16.532 -10.469 -8.028 1.00 32.88 110 ILE A C 1
ATOM 918 O O . ILE A 1 110 ? -15.529 -10.345 -8.732 1.00 32.88 110 ILE A O 1
ATOM 922 N N . TYR A 1 111 ? -17.731 -10.833 -8.492 1.00 38.69 111 TYR A N 1
ATOM 923 C CA . TYR A 1 111 ? -18.193 -10.493 -9.840 1.00 38.69 111 TYR A CA 1
ATOM 924 C C . TYR A 1 111 ? -18.337 -8.974 -9.948 1.00 38.69 111 TYR A C 1
ATOM 926 O O . TYR A 1 111 ? -18.782 -8.366 -8.945 1.00 38.69 111 TYR A O 1
#